Protein AF-A0A0G0G8C4-F1 (afdb_monomer)

Nearest PDB structures (foldseek):
  1mi6-assembly1_A  TM=9.371E-01  e=1.860E+00  Escherichia coli K-12

Structure (mmCIF, N/CA/C/O backbone):
data_AF-A0A0G0G8C4-F1
#
_entry.id   AF-A0A0G0G8C4-F1
#
loop_
_atom_site.group_PDB
_atom_site.id
_atom_site.type_symbol
_atom_site.label_atom_id
_atom_site.label_alt_id
_atom_site.label_comp_id
_atom_site.label_asym_id
_atom_site.label_entity_id
_atom_site.label_seq_id
_atom_site.pdbx_PDB_ins_code
_atom_site.Cartn_x
_atom_site.Cartn_y
_atom_site.Cartn_z
_atom_site.occupancy
_atom_site.B_iso_or_equiv
_atom_site.auth_seq_id
_atom_site.auth_comp_id
_atom_site.auth_asym_id
_atom_site.auth_atom_id
_atom_site.pdbx_PDB_model_num
ATOM 1 N N . MET A 1 1 ? -17.058 6.306 16.021 1.00 57.09 1 MET A N 1
ATOM 2 C CA . MET A 1 1 ? -16.805 4.869 15.781 1.00 57.09 1 MET A CA 1
ATOM 3 C C . MET A 1 1 ? -17.059 4.468 14.325 1.00 57.09 1 MET A C 1
ATOM 5 O O . MET A 1 1 ? -16.184 3.825 13.776 1.00 57.09 1 MET A O 1
ATOM 9 N N . GLU A 1 2 ? -18.130 4.901 13.641 1.00 58.16 2 GLU A N 1
ATOM 10 C CA . GLU A 1 2 ? -18.291 4.640 12.183 1.00 58.16 2 GLU A CA 1
ATOM 11 C C . GLU A 1 2 ? -17.366 5.467 11.271 1.00 58.16 2 GLU A C 1
ATOM 13 O O . GLU A 1 2 ? -16.881 4.973 10.257 1.00 58.16 2 GLU A O 1
ATOM 18 N N . GLN A 1 3 ? -17.078 6.726 11.621 1.00 61.50 3 GLN A N 1
ATOM 19 C CA . GLN A 1 3 ? -16.269 7.605 10.761 1.00 61.50 3 GLN A CA 1
ATOM 20 C C . GLN A 1 3 ? -14.814 7.139 10.591 1.00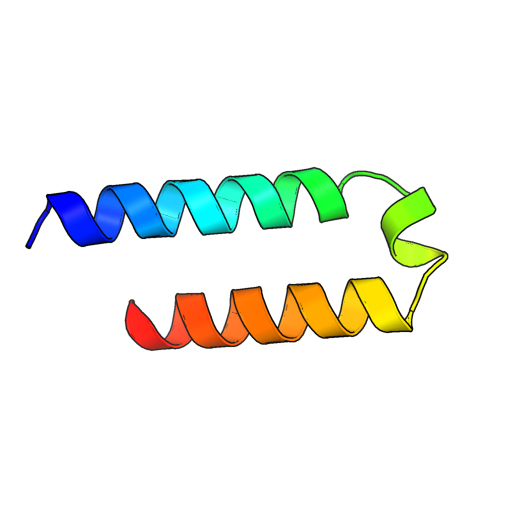 61.50 3 GLN A C 1
ATOM 22 O O . GLN A 1 3 ? -14.191 7.446 9.574 1.00 61.50 3 GLN A O 1
ATOM 27 N N . ASP A 1 4 ? -14.269 6.417 11.570 1.00 73.06 4 ASP A N 1
ATOM 28 C CA . ASP A 1 4 ? -12.893 5.919 11.527 1.00 73.06 4 ASP A CA 1
ATOM 29 C C . ASP A 1 4 ? -12.766 4.699 10.612 1.00 73.06 4 ASP A C 1
ATOM 31 O O . ASP A 1 4 ? -11.784 4.585 9.885 1.00 73.06 4 ASP A O 1
ATOM 35 N N . ILE A 1 5 ? -13.792 3.844 10.573 1.00 79.06 5 ILE A N 1
ATOM 36 C CA . ILE A 1 5 ? -13.849 2.678 9.684 1.00 79.06 5 ILE A CA 1
ATOM 37 C C . ILE A 1 5 ? -13.871 3.143 8.225 1.00 79.06 5 ILE A C 1
ATOM 39 O O . ILE A 1 5 ? -12.999 2.747 7.457 1.00 79.06 5 ILE A O 1
ATOM 43 N N . ASN A 1 6 ? -14.756 4.084 7.877 1.00 84.12 6 ASN A N 1
ATOM 44 C CA . ASN A 1 6 ? -14.870 4.604 6.508 1.00 84.12 6 ASN A CA 1
ATOM 45 C C . ASN A 1 6 ? -13.556 5.220 5.995 1.00 84.12 6 ASN A C 1
ATOM 47 O O . ASN A 1 6 ? -13.146 4.984 4.859 1.00 84.12 6 ASN A O 1
ATOM 51 N N . LYS A 1 7 ? -12.859 5.994 6.840 1.00 84.94 7 LYS A N 1
ATOM 52 C CA . LYS A 1 7 ? -11.554 6.583 6.485 1.00 84.94 7 LYS A CA 1
ATOM 53 C C . LYS A 1 7 ? -10.494 5.518 6.254 1.00 84.94 7 LYS A C 1
ATOM 55 O O . LYS A 1 7 ? -9.631 5.678 5.392 1.00 84.94 7 LYS A O 1
ATOM 60 N N . VAL A 1 8 ? -10.524 4.458 7.051 1.00 85.19 8 VAL 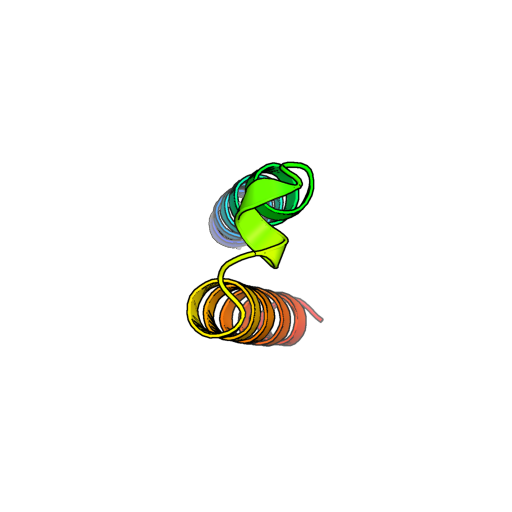A N 1
ATOM 61 C CA . VAL A 1 8 ? -9.551 3.383 6.936 1.00 85.19 8 VAL A CA 1
ATOM 62 C C . VAL A 1 8 ? -9.828 2.509 5.711 1.00 85.19 8 VAL A C 1
ATOM 64 O O . VAL A 1 8 ? -8.890 2.172 4.990 1.00 85.19 8 VAL A O 1
ATOM 67 N N . GLU A 1 9 ? -11.087 2.203 5.416 1.00 87.06 9 GLU A N 1
ATOM 68 C CA . GLU A 1 9 ? -11.473 1.502 4.189 1.00 87.06 9 GLU A CA 1
ATOM 69 C C . GLU A 1 9 ? -11.064 2.284 2.937 1.00 87.06 9 GLU A C 1
ATOM 71 O O . GLU A 1 9 ? -10.501 1.710 2.003 1.00 87.06 9 GLU A O 1
ATOM 76 N N . GLU A 1 10 ? -11.240 3.609 2.936 1.00 90.31 10 GLU A N 1
ATOM 77 C CA . GLU A 1 10 ? -10.789 4.465 1.835 1.00 90.31 10 GLU A CA 1
ATOM 78 C C . GLU A 1 10 ? -9.261 4.408 1.650 1.00 90.31 10 GLU A C 1
ATOM 80 O O . GLU A 1 10 ? -8.760 4.371 0.522 1.00 90.31 10 GLU A O 1
ATOM 85 N N . GLN A 1 11 ? -8.498 4.363 2.748 1.00 88.25 11 GLN A N 1
ATOM 86 C CA . GLN A 1 11 ? -7.043 4.207 2.692 1.00 88.25 11 GLN A CA 1
ATOM 87 C C . GLN A 1 11 ? -6.632 2.836 2.152 1.00 88.25 11 GLN A C 1
ATOM 89 O O . GLN A 1 11 ? -5.745 2.774 1.302 1.00 88.25 11 GLN A O 1
ATOM 94 N N . ILE A 1 12 ? -7.282 1.753 2.592 1.00 90.19 12 ILE A N 1
ATOM 95 C CA . ILE A 1 12 ? -7.031 0.403 2.067 1.00 90.19 12 ILE A CA 1
ATOM 96 C C . ILE A 1 12 ? -7.291 0.382 0.561 1.00 90.19 12 ILE A C 1
ATOM 98 O O . ILE A 1 12 ? -6.413 -0.036 -0.192 1.00 90.19 12 ILE A O 1
ATOM 102 N N . LYS A 1 13 ? -8.429 0.921 0.113 1.00 91.69 13 LYS A N 1
ATOM 103 C CA . LYS A 1 13 ? -8.796 0.963 -1.305 1.00 91.69 13 LYS A CA 1
ATOM 104 C C . LYS A 1 13 ? -7.759 1.704 -2.153 1.00 91.69 13 LYS A C 1
ATOM 106 O O . LYS A 1 13 ? -7.323 1.185 -3.174 1.00 91.69 13 LYS A O 1
ATOM 111 N N . LYS A 1 14 ? -7.279 2.868 -1.699 1.00 91.31 14 LYS A N 1
ATOM 112 C CA . LYS A 1 14 ? -6.214 3.625 -2.390 1.00 91.31 14 LYS A CA 1
ATOM 113 C C . LYS A 1 14 ? -4.889 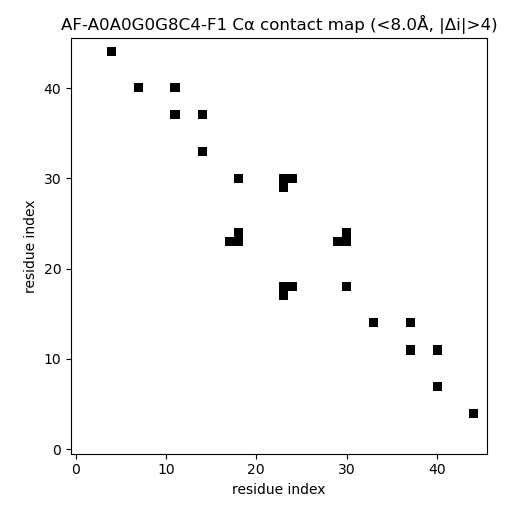2.864 -2.467 1.00 91.31 14 LYS A C 1
ATOM 115 O O . LYS A 1 14 ? -4.127 3.055 -3.414 1.00 91.31 14 LYS A O 1
ATOM 120 N N . LEU A 1 15 ? -4.561 2.061 -1.454 1.00 90.31 15 LEU A N 1
ATOM 121 C CA . LEU A 1 15 ? -3.351 1.234 -1.464 1.00 90.31 15 LEU A CA 1
ATOM 122 C C . LEU A 1 15 ? -3.520 0.032 -2.403 1.00 90.31 15 LEU A C 1
ATOM 124 O O . LEU A 1 15 ? -2.602 -0.262 -3.163 1.00 90.31 15 LEU A O 1
ATOM 128 N N . GLU A 1 16 ? -4.693 -0.601 -2.417 1.00 90.12 16 GLU A N 1
ATOM 129 C CA . GLU A 1 16 ? -5.015 -1.719 -3.312 1.00 90.12 16 GLU A CA 1
ATOM 130 C C . GLU A 1 16 ? -5.072 -1.277 -4.784 1.00 90.12 16 GLU A C 1
ATOM 132 O O . GLU A 1 16 ? -4.501 -1.949 -5.638 1.00 90.12 16 GLU A O 1
ATOM 137 N N . GLU A 1 17 ? -5.624 -0.099 -5.091 1.00 92.12 17 GLU A N 1
ATOM 138 C CA . GLU A 1 17 ? -5.601 0.481 -6.446 1.00 92.12 17 GLU A CA 1
ATOM 139 C C . GLU A 1 17 ? -4.172 0.681 -6.973 1.00 92.12 17 GLU A C 1
ATOM 141 O O . GLU A 1 17 ? -3.892 0.419 -8.143 1.00 92.12 17 GLU A O 1
ATOM 146 N N . LYS A 1 18 ? -3.228 1.080 -6.108 1.00 88.50 18 LYS A N 1
ATOM 147 C CA .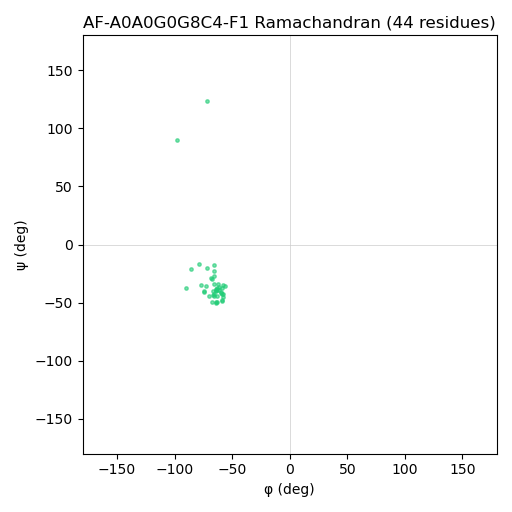 LYS A 1 18 ? -1.809 1.187 -6.486 1.00 88.50 18 LYS A CA 1
ATOM 148 C C . LYS A 1 18 ? -1.202 -0.176 -6.811 1.00 88.50 18 LYS A C 1
ATOM 150 O O . LYS A 1 18 ? -0.367 -0.249 -7.702 1.00 88.50 18 LYS A O 1
ATOM 155 N N . MET A 1 19 ? -1.629 -1.236 -6.124 1.00 89.50 19 MET A N 1
ATOM 156 C CA . MET A 1 19 ? -1.137 -2.602 -6.334 1.00 89.50 19 MET A CA 1
ATOM 157 C C . MET A 1 19 ? -1.628 -3.227 -7.645 1.00 89.50 19 MET A C 1
ATOM 159 O O . MET A 1 19 ? -1.002 -4.168 -8.131 1.00 89.50 19 MET A O 1
ATOM 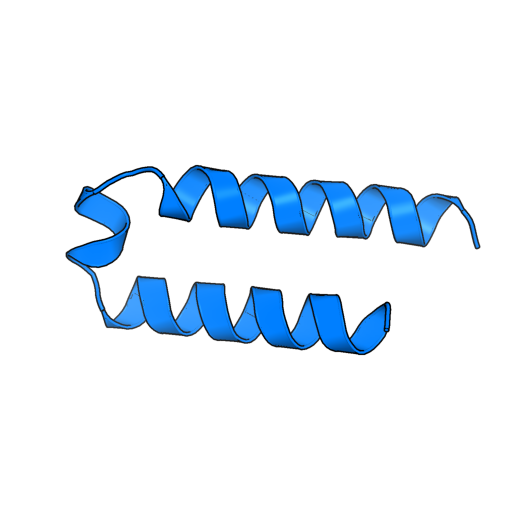163 N N . VAL A 1 20 ? -2.718 -2.716 -8.230 1.00 91.38 20 VAL A N 1
ATOM 164 C CA . VAL A 1 20 ? -3.204 -3.155 -9.551 1.00 91.38 20 VAL A CA 1
ATOM 165 C C . VAL A 1 20 ? -2.244 -2.729 -10.667 1.00 91.38 20 VAL A C 1
ATOM 167 O O . VAL A 1 20 ? -2.142 -3.410 -11.68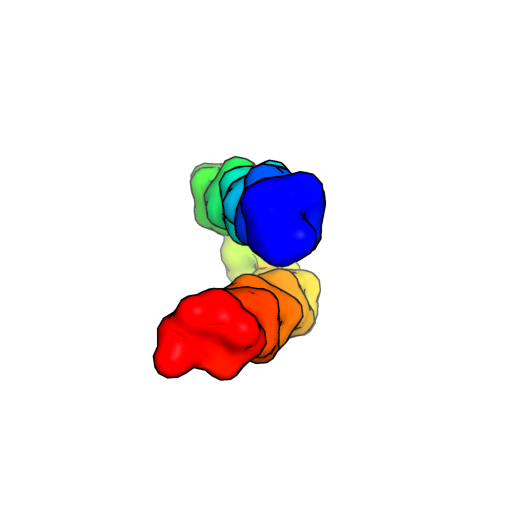4 1.00 91.38 20 VAL A O 1
ATOM 170 N N . ASN A 1 21 ? -1.515 -1.623 -10.488 1.00 89.62 21 ASN A N 1
ATOM 171 C CA . ASN A 1 21 ? -0.561 -1.148 -11.483 1.00 89.62 21 ASN A CA 1
ATOM 172 C C . ASN A 1 21 ? 0.684 -2.069 -11.526 1.00 89.62 21 ASN A C 1
ATOM 174 O O . ASN A 1 21 ? 1.360 -2.204 -10.510 1.00 89.62 21 ASN A O 1
ATOM 178 N N . PRO A 1 22 ? 1.057 -2.664 -12.672 1.00 87.44 22 PRO A N 1
ATOM 179 C CA . PRO A 1 22 ? 2.263 -3.491 -12.781 1.00 87.44 22 PRO A CA 1
ATOM 180 C C . PRO A 1 22 ? 3.557 -2.756 -12.395 1.00 87.44 22 PRO A C 1
ATOM 182 O O . PRO A 1 22 ? 4.432 -3.346 -11.763 1.00 87.44 22 PRO A O 1
ATOM 185 N N . ASP A 1 23 ? 3.657 -1.454 -12.686 1.00 90.19 23 ASP A N 1
ATOM 186 C CA . ASP A 1 23 ? 4.829 -0.631 -12.351 1.00 90.19 23 ASP A CA 1
ATOM 187 C C . ASP A 1 23 ? 5.032 -0.463 -10.850 1.00 90.19 23 ASP A C 1
ATOM 189 O O . ASP A 1 23 ? 6.143 -0.215 -10.379 1.00 90.19 23 ASP A O 1
ATOM 193 N N . PHE A 1 24 ? 3.969 -0.627 -10.070 1.00 90.38 24 PHE A N 1
ATOM 194 C CA . PHE A 1 24 ? 4.073 -0.623 -8.622 1.00 90.38 24 PHE A CA 1
ATOM 195 C C . PHE A 1 24 ? 4.963 -1.763 -8.117 1.00 90.38 24 PHE A C 1
ATOM 197 O O . PHE A 1 24 ? 5.729 -1.569 -7.174 1.00 90.38 24 PHE A O 1
ATOM 204 N N . TRP A 1 25 ? 4.907 -2.927 -8.768 1.00 91.62 25 TRP A N 1
ATOM 205 C CA . TRP A 1 25 ? 5.713 -4.092 -8.409 1.00 91.62 25 TRP A CA 1
ATOM 206 C C . TRP A 1 25 ? 7.161 -3.999 -8.904 1.00 91.62 25 TRP A C 1
ATOM 208 O O . TRP A 1 25 ? 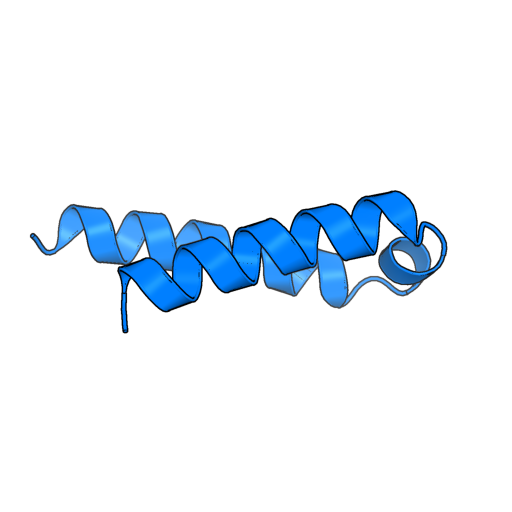8.026 -4.697 -8.370 1.00 91.62 25 TRP A O 1
ATOM 218 N N . ASN A 1 26 ? 7.444 -3.107 -9.862 1.00 93.50 26 ASN A N 1
ATOM 219 C CA . ASN A 1 26 ? 8.807 -2.835 -10.325 1.00 93.50 26 ASN A CA 1
ATOM 220 C C . ASN A 1 26 ? 9.655 -2.156 -9.234 1.00 93.50 26 ASN A C 1
ATOM 222 O O . ASN A 1 26 ? 10.860 -2.397 -9.150 1.00 93.50 26 ASN A O 1
ATOM 226 N N . ASP A 1 27 ? 9.033 -1.373 -8.347 1.00 92.12 27 ASP A N 1
ATOM 227 C CA . ASP A 1 27 ? 9.694 -0.788 -7.179 1.00 92.12 27 ASP A CA 1
ATOM 228 C C . ASP A 1 27 ? 9.420 -1.620 -5.919 1.00 92.12 27 ASP A C 1
ATOM 230 O O . ASP A 1 27 ? 8.475 -1.387 -5.159 1.00 92.12 27 ASP A O 1
ATOM 234 N N . LYS A 1 28 ? 10.299 -2.596 -5.669 1.00 90.38 28 LYS A N 1
ATOM 235 C CA . LYS A 1 28 ? 10.210 -3.497 -4.508 1.00 90.38 28 LYS A CA 1
ATOM 236 C C . LYS A 1 28 ? 10.183 -2.754 -3.168 1.00 90.38 28 LYS A C 1
ATOM 238 O O . LYS A 1 28 ? 9.487 -3.193 -2.253 1.00 90.38 28 LYS A O 1
ATOM 243 N N . ASN A 1 29 ? 10.908 -1.641 -3.040 1.00 93.31 29 ASN A N 1
ATOM 244 C CA . ASN A 1 29 ? 10.969 -0.873 -1.793 1.00 93.31 29 ASN A CA 1
ATOM 245 C C . ASN A 1 29 ? 9.636 -0.168 -1.527 1.00 93.31 29 ASN A C 1
ATOM 247 O O . ASN A 1 29 ? 9.097 -0.216 -0.414 1.00 93.31 29 ASN A O 1
ATOM 251 N N . LYS A 1 30 ? 9.067 0.442 -2.569 1.00 90.88 30 LYS A N 1
ATOM 252 C CA . LYS A 1 30 ? 7.751 1.081 -2.510 1.00 90.88 30 LYS A CA 1
ATOM 253 C C . LYS A 1 30 ? 6.642 0.061 -2.269 1.00 90.88 30 LYS A C 1
ATOM 255 O O . LYS A 1 30 ? 5.812 0.279 -1.385 1.00 90.88 30 LYS A O 1
ATOM 260 N N . ALA A 1 31 ? 6.675 -1.072 -2.969 1.00 92.62 31 ALA A N 1
ATOM 261 C CA . ALA A 1 31 ? 5.720 -2.159 -2.781 1.00 92.62 31 ALA A CA 1
ATOM 262 C C . ALA A 1 31 ? 5.751 -2.693 -1.342 1.00 92.62 31 ALA A C 1
ATOM 264 O O . ALA A 1 31 ? 4.712 -2.787 -0.689 1.00 92.62 31 ALA A O 1
ATOM 265 N N . GLN A 1 32 ? 6.941 -2.959 -0.793 1.00 94.06 32 GLN A N 1
ATOM 266 C CA . GLN A 1 32 ? 7.079 -3.439 0.582 1.00 94.06 32 GLN A CA 1
ATOM 267 C C . GLN A 1 32 ? 6.583 -2.415 1.614 1.00 94.06 32 GLN A C 1
ATOM 269 O O . GLN A 1 32 ? 5.984 -2.796 2.621 1.00 94.06 32 GLN A O 1
ATOM 274 N N . THR A 1 33 ? 6.810 -1.123 1.373 1.00 93.88 33 THR A N 1
ATOM 275 C CA . THR A 1 33 ? 6.333 -0.045 2.252 1.00 93.88 33 THR A CA 1
ATOM 276 C C . THR A 1 33 ? 4.808 -0.007 2.289 1.00 93.88 33 THR A C 1
ATOM 278 O O . THR A 1 33 ? 4.214 -0.061 3.364 1.00 93.88 33 THR A O 1
ATOM 281 N N . VAL A 1 34 ? 4.168 -0.022 1.121 1.00 91.75 34 VAL A N 1
ATOM 282 C CA . VAL A 1 34 ? 2.704 -0.016 1.004 1.00 91.75 34 VAL A CA 1
ATOM 283 C C . VAL A 1 34 ? 2.076 -1.277 1.599 1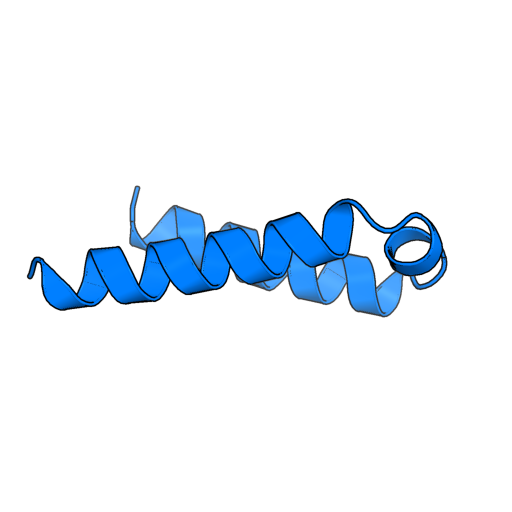.00 91.75 34 VAL A C 1
ATOM 285 O O . VAL A 1 34 ? 1.082 -1.184 2.314 1.00 91.75 34 VAL A O 1
ATOM 288 N N . LEU A 1 35 ? 2.684 -2.449 1.400 1.00 92.31 35 LEU A N 1
ATOM 289 C CA . LEU A 1 35 ? 2.215 -3.698 2.012 1.00 92.31 35 LEU A CA 1
ATOM 290 C C . LEU A 1 35 ? 2.311 -3.673 3.546 1.00 92.31 35 LEU A C 1
ATOM 292 O O . LEU A 1 35 ? 1.411 -4.169 4.231 1.00 92.31 35 LEU A O 1
ATOM 296 N N . LYS A 1 36 ? 3.378 -3.083 4.106 1.00 93.88 36 LYS A N 1
ATOM 297 C CA . LYS A 1 36 ? 3.524 -2.897 5.560 1.00 93.88 36 LYS A CA 1
ATOM 298 C C . LYS A 1 36 ? 2.437 -1.983 6.116 1.00 93.88 36 LYS A C 1
ATOM 300 O O . LYS A 1 36 ? 1.852 -2.309 7.150 1.00 93.88 36 LYS A O 1
ATOM 305 N N . GLU A 1 37 ? 2.151 -0.873 5.440 1.00 90.62 37 GLU A N 1
ATOM 306 C CA . GLU A 1 37 ? 1.072 0.036 5.834 1.00 90.62 37 GLU A CA 1
ATOM 307 C C . GLU A 1 37 ? -0.288 -0.654 5.765 1.00 90.62 37 GLU A C 1
ATOM 309 O O . GLU A 1 37 ? -1.009 -0.670 6.761 1.00 90.62 37 GLU A O 1
ATOM 314 N N . LEU A 1 38 ? -0.594 -1.326 4.655 1.00 91.50 38 LEU A N 1
ATOM 315 C CA . LEU A 1 38 ? -1.845 -2.059 4.470 1.00 91.50 38 LEU A CA 1
ATOM 316 C C . LEU A 1 38 ? -2.041 -3.144 5.541 1.00 91.50 38 LEU A C 1
ATOM 318 O O . LEU A 1 38 ? -3.118 -3.252 6.124 1.00 91.50 38 LEU A O 1
ATOM 322 N N . THR A 1 39 ? -0.991 -3.894 5.880 1.00 91.06 39 THR A N 1
ATOM 323 C CA . THR A 1 39 ? -1.041 -4.911 6.946 1.00 91.06 39 THR A CA 1
ATOM 324 C C . THR A 1 39 ? -1.266 -4.283 8.323 1.00 91.06 39 THR A C 1
ATOM 326 O O . THR A 1 39 ? -2.063 -4.785 9.115 1.00 91.06 39 THR A O 1
ATOM 329 N N . LYS A 1 40 ? -0.581 -3.173 8.626 1.00 90.62 40 LYS A N 1
ATOM 330 C CA . LYS A 1 40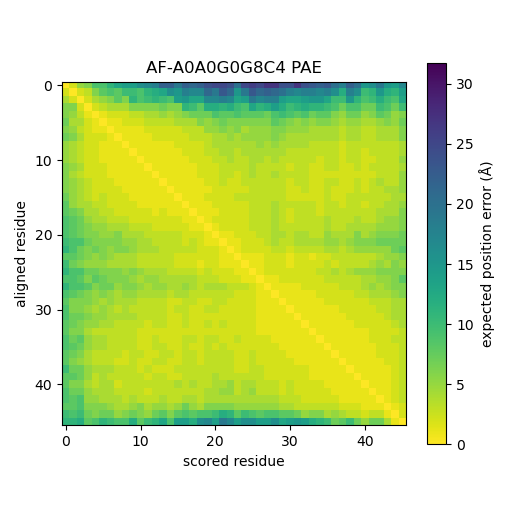 ? -0.739 -2.444 9.894 1.00 90.62 40 LYS A CA 1
ATOM 331 C C . LYS A 1 40 ? -2.150 -1.883 10.043 1.00 90.62 40 LYS A C 1
ATOM 333 O O . LYS A 1 40 ? -2.692 -1.894 11.143 1.00 90.62 40 LYS A O 1
ATOM 338 N N . ILE A 1 41 ? -2.716 -1.390 8.948 1.00 87.44 41 ILE A N 1
ATOM 339 C CA . ILE A 1 41 ? -4.069 -0.854 8.893 1.00 87.44 41 ILE A CA 1
ATOM 340 C C . ILE A 1 41 ? -5.094 -1.978 9.101 1.00 87.44 41 ILE A C 1
ATOM 342 O O . ILE A 1 41 ? -5.936 -1.861 9.988 1.00 87.44 41 ILE A O 1
ATOM 346 N N . LYS A 1 42 ? -4.975 -3.100 8.376 1.00 84.69 42 LYS A N 1
ATOM 347 C CA . LYS A 1 42 ? -5.880 -4.253 8.525 1.00 84.69 42 LYS A CA 1
ATOM 348 C C . LYS A 1 42 ? -5.858 -4.825 9.953 1.00 84.69 42 LYS A C 1
ATOM 350 O O . LYS A 1 42 ? -6.920 -5.057 10.509 1.00 84.69 42 LYS A O 1
ATOM 355 N N . ARG A 1 43 ? -4.684 -4.922 10.595 1.00 88.00 43 ARG A N 1
ATOM 356 C CA . ARG A 1 43 ? -4.542 -5.331 12.016 1.00 88.00 43 ARG A CA 1
ATOM 357 C C . ARG A 1 43 ? -5.138 -4.369 13.047 1.00 88.00 43 ARG A C 1
ATOM 359 O O . ARG A 1 43 ? -5.221 -4.709 14.217 1.00 88.00 43 ARG A O 1
ATOM 366 N N . LYS A 1 44 ? -5.408 -3.117 12.676 1.00 82.31 44 LYS A N 1
ATOM 367 C CA . LYS A 1 44 ? -6.084 -2.173 13.577 1.00 82.31 44 LYS A CA 1
ATOM 368 C C . LYS A 1 44 ? -7.603 -2.300 13.497 1.00 82.31 44 LYS A C 1
ATOM 370 O O . LYS A 1 44 ? -8.271 -1.845 14.418 1.00 82.31 44 LYS A O 1
ATOM 375 N N . LEU A 1 45 ? -8.122 -2.860 12.402 1.00 77.50 45 LEU A N 1
ATOM 376 C CA . LEU A 1 45 ? -9.548 -3.131 12.223 1.00 77.50 45 LEU A CA 1
ATOM 377 C C . LEU A 1 45 ? -9.964 -4.518 12.716 1.00 77.50 45 LEU A C 1
ATOM 379 O O . LEU A 1 45 ? -11.069 -4.647 13.233 1.00 77.50 45 LEU A O 1
ATOM 383 N N . PHE A 1 46 ? -9.105 -5.520 12.515 1.00 63.22 46 PHE A N 1
ATOM 384 C CA . PHE A 1 46 ? -9.312 -6.928 12.863 1.00 63.22 46 PHE A CA 1
ATOM 385 C C . PHE A 1 46 ? -8.310 -7.365 13.927 1.00 63.22 46 PHE A C 1
ATOM 387 O O . PHE A 1 46 ? -8.734 -8.067 14.869 1.00 63.22 46 PHE A O 1
#

Secondary structure (DSSP, 8-state):
-HHHHHHHHHHHHHHHHHHHSHHHHH-HHHHHHHHHHHHHHHHHH-

Mean predicted aligned error: 4.24 Å

Solvent-accessible surface area (backbone atoms only — not comparable to full-atom values): 2700 Å² total; per-residue (Å²): 120,68,71,60,52,56,55,48,52,53,50,46,50,59,54,51,59,48,66,70,40,70,71,40,66,72,38,58,69,60,39,53,51,53,51,52,50,48,52,56,53,51,62,73,78,103

Foldseek 3Di:
DVVVVVVLVVLLVVLVVCVVDPVCVVPVVNNVVSVVVNVVSVVVVD

Sequence (46 aa):
MEQDINKVEEQIKKLEEKMVNPDFWNDKNKAQTVLKELTKIKRKLF

Radius of gyration: 11.58 Å; Cα contacts (8 Å, |Δi|>4): 13; chains: 1; bounding box: 29×14×29 Å

pLDDT: mean 86.49, std 9.25, range [57.09, 94.06]